Protein AF-A0A4R8B4R1-F1 (afdb_monomer_lite)

Sequence (52 aa):
MKKLVIFLSLFFLVLGGSINAQKGHYKSGKGSSHKGGKYKNASTNNHYKKRK

Secondary structure (DSSP, 8-state):
-HHHHHHHHHHHHHH---------S-S-------TT-----TTTTT------

pLDDT: mean 70.14, std 10.9, range [55.12, 91.12]

Radius of gyration: 26.12 Å; chains: 1; bounding box: 63×18×55 Å

Foldseek 3Di:
DVVVVVVVVVVVVVVPPDPPPPDDVDDDDPPPPPPDPPDQPPVCRPDDDDDD

Structure (mmCIF, N/CA/C/O backbone):
data_AF-A0A4R8B4R1-F1
#
_entry.id   AF-A0A4R8B4R1-F1
#
loop_
_atom_site.group_PDB
_atom_site.id
_atom_site.type_symbol
_atom_site.label_atom_id
_atom_site.label_alt_id
_atom_site.label_comp_id
_atom_site.label_asym_id
_atom_site.label_entity_id
_atom_site.label_seq_id
_atom_site.pdbx_PDB_ins_code
_atom_site.Cartn_x
_atom_site.Cartn_y
_atom_site.Cartn_z
_atom_site.occupancy
_atom_site.B_iso_or_equiv
_atom_site.auth_seq_id
_atom_site.auth_comp_id
_atom_site.auth_asym_id
_atom_site.auth_atom_id
_atom_site.pdbx_PDB_model_num
ATOM 1 N N . MET A 1 1 ? -27.504 -9.807 29.352 1.00 60.62 1 MET A N 1
ATOM 2 C CA . MET A 1 1 ? -26.053 -9.789 29.051 1.00 60.62 1 MET A CA 1
ATOM 3 C C . MET A 1 1 ? -25.711 -10.403 27.693 1.00 60.62 1 MET A C 1
ATOM 5 O O . MET A 1 1 ? -25.225 -9.676 26.844 1.00 60.62 1 MET A O 1
ATOM 9 N N . LYS A 1 2 ? -26.020 -11.685 27.426 1.00 73.81 2 LYS A N 1
ATOM 10 C CA . LYS A 1 2 ? -25.629 -12.377 26.171 1.00 73.81 2 LYS A CA 1
ATOM 11 C C . LYS A 1 2 ? -26.091 -11.676 24.880 1.00 73.81 2 LYS A C 1
ATOM 13 O O . LYS A 1 2 ? -25.310 -11.522 23.956 1.00 73.81 2 LYS A O 1
ATOM 18 N N . LYS A 1 3 ? -27.334 -11.179 24.851 1.00 82.19 3 LYS A N 1
ATOM 19 C CA . LYS A 1 3 ? -27.887 -10.431 23.703 1.00 82.19 3 LYS A CA 1
ATOM 20 C C . LYS A 1 3 ? -27.131 -9.124 23.431 1.00 82.19 3 LYS A C 1
ATOM 22 O O . LYS A 1 3 ? -26.910 -8.773 22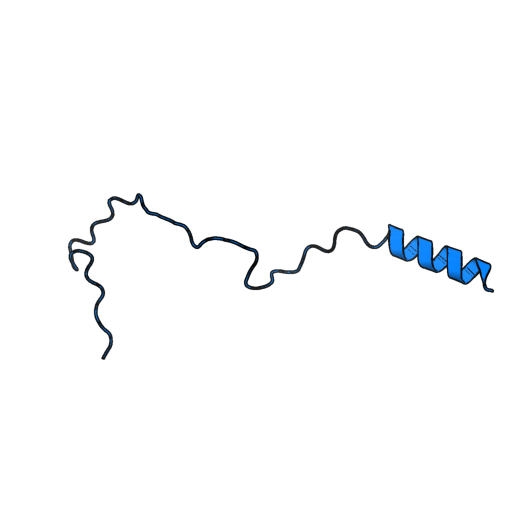.285 1.00 82.19 3 LYS A O 1
ATOM 27 N N . LEU A 1 4 ? -26.692 -8.444 24.490 1.00 88.88 4 LEU A N 1
ATOM 28 C CA . LEU A 1 4 ? -25.969 -7.173 24.405 1.00 88.88 4 LEU A CA 1
ATOM 29 C C . LEU A 1 4 ? -24.561 -7.384 23.828 1.00 88.88 4 LEU A C 1
ATOM 31 O O . LEU A 1 4 ? -24.125 -6.617 22.981 1.00 88.88 4 LEU A O 1
ATOM 35 N N . VAL A 1 5 ? -23.904 -8.488 24.199 1.00 89.56 5 VAL A N 1
ATOM 36 C CA . VAL A 1 5 ? -22.613 -8.900 23.622 1.00 89.56 5 VAL A CA 1
ATOM 37 C C . VAL A 1 5 ? -22.735 -9.184 22.122 1.00 89.56 5 VAL A C 1
ATOM 39 O O . VAL A 1 5 ? -21.863 -8.782 21.362 1.00 89.56 5 VAL A O 1
ATOM 42 N N . ILE A 1 6 ? -23.832 -9.818 21.689 1.00 91.06 6 ILE A N 1
ATOM 43 C CA . ILE A 1 6 ? -24.091 -10.111 20.269 1.00 91.06 6 ILE A CA 1
ATOM 44 C C . ILE A 1 6 ? -24.324 -8.824 19.468 1.00 91.06 6 ILE A C 1
ATOM 46 O O . ILE A 1 6 ? -23.789 -8.673 18.374 1.00 91.06 6 ILE A O 1
ATOM 50 N N . PHE A 1 7 ? -25.096 -7.877 20.005 1.00 91.12 7 PHE A N 1
ATOM 51 C CA . PHE A 1 7 ? -25.304 -6.594 19.328 1.00 91.12 7 PHE A CA 1
ATOM 52 C C . PHE A 1 7 ? -24.019 -5.770 19.251 1.00 91.12 7 PHE A C 1
ATOM 54 O O . PHE A 1 7 ? -23.731 -5.179 18.213 1.00 91.12 7 PHE A O 1
ATOM 61 N N . LEU A 1 8 ? -23.222 -5.774 20.319 1.00 90.06 8 LEU A N 1
ATOM 62 C CA . LEU A 1 8 ? -21.957 -5.054 20.355 1.00 90.06 8 LEU A CA 1
ATOM 63 C C . LEU A 1 8 ? -20.936 -5.654 19.378 1.00 90.06 8 LEU A C 1
ATOM 65 O O . LEU A 1 8 ? -20.251 -4.907 18.683 1.00 90.06 8 LEU A O 1
ATOM 69 N N . SER A 1 9 ? -20.860 -6.983 19.266 1.00 86.50 9 SER A N 1
ATOM 70 C CA . SER A 1 9 ? -19.950 -7.632 18.317 1.00 86.50 9 SER A CA 1
ATOM 71 C C . SER A 1 9 ? -20.351 -7.380 16.863 1.00 86.50 9 SER A C 1
ATOM 73 O O . SER A 1 9 ? -19.481 -7.069 16.052 1.00 86.50 9 SER A O 1
ATOM 75 N N . LEU A 1 10 ? -21.649 -7.434 16.536 1.00 88.31 10 LEU A N 1
ATOM 76 C CA . LEU A 1 10 ? -22.136 -7.093 15.193 1.00 88.31 10 LEU A CA 1
ATOM 77 C C . LEU A 1 10 ? -21.817 -5.641 14.827 1.00 88.31 10 LEU A C 1
ATOM 79 O O . LEU A 1 10 ? -21.403 -5.366 13.702 1.00 88.31 10 LEU A O 1
ATOM 83 N N . PHE A 1 11 ? -21.975 -4.722 15.779 1.00 87.44 11 PHE A N 1
ATOM 84 C CA . PHE A 1 11 ? -21.698 -3.305 15.573 1.00 87.44 11 PHE A CA 1
ATOM 85 C C . PHE A 1 11 ? -20.228 -3.050 15.202 1.00 87.44 11 PHE A C 1
ATOM 87 O O . PHE A 1 11 ? -19.954 -2.363 14.220 1.00 87.44 11 PHE A O 1
ATOM 94 N N . PHE A 1 12 ? -19.276 -3.669 15.908 1.00 84.00 12 PHE A N 1
ATOM 95 C CA . PHE A 1 12 ? -17.850 -3.541 15.579 1.00 84.00 12 PHE A CA 1
ATOM 96 C C . PHE A 1 12 ? -17.463 -4.204 14.252 1.00 84.00 12 PHE A C 1
ATOM 98 O O . PHE A 1 12 ? -16.541 -3.737 13.587 1.00 84.00 12 PHE A O 1
ATOM 105 N N . LEU A 1 13 ? -18.172 -5.257 13.840 1.00 82.50 13 LEU A N 1
ATOM 106 C CA . LEU A 1 13 ? -17.909 -5.959 12.581 1.00 82.50 13 LEU A CA 1
ATOM 107 C C . LEU A 1 13 ? -18.352 -5.132 11.365 1.00 82.50 13 LEU A C 1
ATOM 109 O O . LEU A 1 13 ? -17.652 -5.102 10.358 1.00 82.50 13 LEU A O 1
ATOM 113 N N . VAL A 1 14 ? -19.466 -4.401 11.485 1.00 81.94 14 VAL A N 1
ATOM 114 C CA . VAL A 1 14 ? -19.931 -3.450 10.458 1.00 81.94 14 VAL A CA 1
ATOM 115 C C . VAL A 1 14 ? -19.048 -2.196 10.412 1.00 81.94 14 VAL A C 1
ATOM 117 O O . VAL A 1 14 ? -18.802 -1.655 9.337 1.00 81.94 14 VAL A O 1
ATOM 120 N N . LEU A 1 15 ? -18.530 -1.751 11.562 1.00 80.12 15 LEU A N 1
ATOM 121 C CA . LEU A 1 15 ? -17.595 -0.622 11.646 1.00 80.12 15 LEU A CA 1
ATOM 122 C C . LEU A 1 15 ? -16.167 -0.959 11.196 1.00 80.12 15 LEU A C 1
ATOM 124 O O . LEU A 1 15 ? -15.392 -0.046 10.908 1.00 80.12 15 LEU A O 1
ATOM 128 N N . GLY A 1 16 ? -15.814 -2.245 11.118 1.00 70.12 16 GLY A N 1
ATOM 129 C CA . GLY A 1 16 ? -14.556 -2.753 10.571 1.00 70.12 16 GLY A CA 1
ATOM 130 C C . GLY A 1 16 ? -14.481 -2.590 9.052 1.00 70.12 16 GLY A C 1
ATOM 131 O O . GLY A 1 16 ? -14.385 -3.570 8.318 1.00 70.12 16 GLY A O 1
ATOM 132 N N . GLY A 1 17 ? -14.560 -1.346 8.577 1.00 71.56 17 GLY A N 1
ATOM 133 C CA . GLY A 1 17 ? -14.387 -0.976 7.179 1.00 71.56 17 GLY A CA 1
ATOM 134 C C . GLY A 1 17 ? -13.014 -1.372 6.629 1.00 71.56 17 GLY A C 1
ATOM 135 O O . GLY A 1 17 ? -12.098 -1.734 7.367 1.00 71.56 17 GLY A O 1
ATOM 136 N N . SER A 1 18 ? -12.891 -1.301 5.301 1.00 66.56 18 SER A N 1
ATOM 137 C CA . SER A 1 18 ? -11.744 -1.744 4.500 1.00 66.56 18 SER A CA 1
ATOM 138 C C . SER A 1 18 ? -10.393 -1.453 5.160 1.00 66.56 18 SER A C 1
ATOM 140 O O . SER A 1 18 ? -9.883 -0.332 5.106 1.00 66.56 18 SER A O 1
ATOM 142 N N . ILE A 1 19 ? -9.797 -2.498 5.742 1.00 67.12 19 ILE A N 1
ATOM 143 C CA . ILE A 1 19 ? -8.418 -2.491 6.222 1.00 67.12 19 ILE A CA 1
ATOM 144 C C . ILE A 1 19 ? -7.528 -2.381 4.984 1.00 67.12 19 ILE A C 1
ATOM 146 O O . ILE A 1 19 ? -7.176 -3.368 4.331 1.00 67.12 19 ILE A O 1
ATOM 150 N N . ASN A 1 20 ? -7.178 -1.149 4.625 1.00 65.00 20 ASN A N 1
ATOM 151 C CA . ASN A 1 20 ? -6.140 -0.889 3.647 1.00 65.00 20 ASN A CA 1
ATOM 152 C C . ASN A 1 20 ? -4.828 -1.340 4.276 1.00 65.00 20 ASN A C 1
ATOM 154 O O . ASN A 1 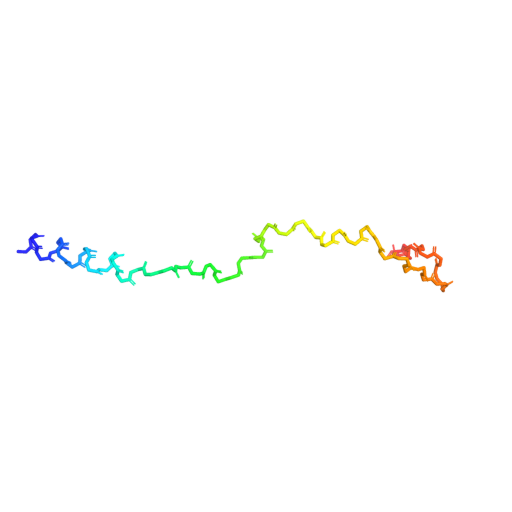20 ? -4.273 -0.634 5.113 1.00 65.00 20 ASN A O 1
ATOM 158 N N . ALA A 1 21 ? -4.369 -2.542 3.906 1.00 64.06 21 ALA A N 1
ATOM 159 C CA . ALA A 1 21 ? -3.073 -3.067 4.314 1.00 64.06 21 ALA A CA 1
ATOM 160 C C . ALA A 1 21 ? -2.030 -1.949 4.187 1.00 64.06 21 ALA A C 1
ATOM 162 O O . ALA A 1 21 ? -1.737 -1.490 3.079 1.00 64.06 21 ALA A O 1
ATOM 163 N N . GLN A 1 22 ? -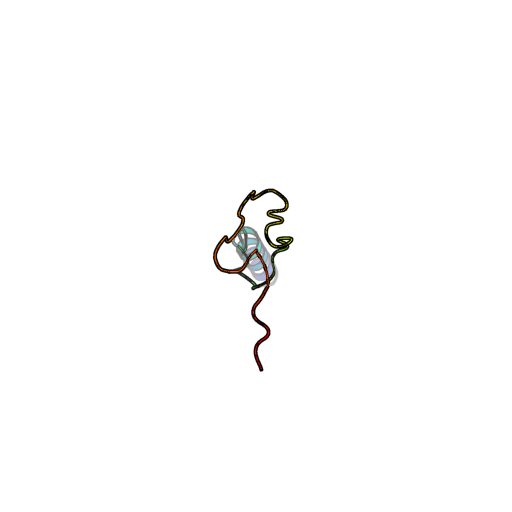1.537 -1.481 5.331 1.00 61.75 22 GLN A N 1
ATOM 164 C CA . GLN A 1 22 ? -0.622 -0.358 5.461 1.00 61.75 22 GLN A CA 1
ATOM 165 C C . GLN A 1 22 ? 0.730 -0.804 4.890 1.00 61.75 22 GLN A C 1
ATOM 167 O O . GLN A 1 22 ? 1.575 -1.304 5.615 1.00 61.75 22 GLN A O 1
ATOM 172 N N . LYS A 1 23 ? 0.855 -0.766 3.553 1.00 58.97 23 LYS A N 1
ATOM 173 C CA . LYS A 1 23 ? 2.022 -1.150 2.736 1.00 58.97 23 LYS A CA 1
ATOM 174 C C . LYS A 1 23 ? 2.908 -2.243 3.363 1.00 58.97 23 LYS A C 1
ATOM 176 O O . LYS A 1 23 ? 3.954 -1.967 3.937 1.00 58.97 23 LYS A O 1
ATOM 181 N N . GLY A 1 24 ? 2.551 -3.506 3.140 1.00 55.78 24 GLY A N 1
ATOM 182 C CA . GLY A 1 24 ? 3.550 -4.576 3.153 1.00 55.78 24 GLY A CA 1
ATOM 183 C C . GLY A 1 24 ? 4.473 -4.429 1.938 1.00 55.78 24 GLY A C 1
ATOM 184 O O . GLY A 1 24 ? 3.996 -4.118 0.847 1.00 55.78 24 GLY A O 1
ATOM 185 N N . HIS A 1 25 ? 5.777 -4.664 2.114 1.00 57.97 25 HIS A N 1
ATOM 186 C CA . HIS A 1 25 ? 6.844 -4.521 1.100 1.00 57.97 25 HIS A CA 1
ATOM 187 C C . HIS A 1 25 ? 6.592 -5.308 -0.209 1.00 57.97 25 HIS A C 1
ATOM 189 O O . HIS A 1 25 ? 7.252 -5.079 -1.216 1.00 57.97 25 HIS A O 1
ATOM 195 N N . TYR A 1 26 ? 5.604 -6.204 -0.225 1.00 63.34 26 TYR A N 1
ATOM 196 C CA . TYR A 1 26 ? 5.284 -7.071 -1.349 1.00 63.34 26 TYR A CA 1
ATOM 197 C C . TYR A 1 26 ? 3.769 -7.168 -1.555 1.00 63.34 26 TYR A C 1
ATOM 199 O O . TYR A 1 26 ? 3.116 -8.077 -1.052 1.00 63.34 26 TYR A O 1
ATOM 207 N N . LYS A 1 27 ? 3.192 -6.253 -2.339 1.00 55.81 27 LYS A N 1
ATOM 208 C CA . LYS A 1 27 ? 1.861 -6.442 -2.942 1.00 55.81 27 LYS A CA 1
ATOM 209 C C . LYS A 1 27 ? 2.028 -6.532 -4.464 1.00 55.81 27 LYS A C 1
ATOM 211 O O . LYS A 1 27 ? 1.740 -5.600 -5.200 1.00 55.81 27 LYS A O 1
ATOM 216 N N . SER A 1 28 ? 2.630 -7.640 -4.905 1.00 63.50 28 SER A N 1
ATOM 217 C CA . SER A 1 28 ? 2.462 -8.219 -6.252 1.00 63.50 28 SER A CA 1
ATOM 218 C C . SER A 1 28 ? 2.743 -7.354 -7.498 1.00 63.50 28 SER A C 1
ATOM 220 O O . SER A 1 28 ? 2.152 -7.577 -8.553 1.00 63.50 28 SER A O 1
ATOM 222 N N . GLY A 1 29 ? 3.719 -6.447 -7.458 1.00 55.12 29 GLY A N 1
ATOM 223 C CA . GLY A 1 29 ? 4.315 -5.924 -8.690 1.00 55.12 29 GLY A CA 1
ATOM 224 C C . GLY A 1 29 ? 5.382 -6.880 -9.229 1.00 55.12 29 GLY A C 1
ATOM 225 O O . GLY A 1 29 ? 6.424 -7.036 -8.596 1.00 55.12 29 GLY A O 1
ATOM 226 N N . LYS A 1 30 ? 5.188 -7.475 -10.417 1.00 61.16 30 LYS A N 1
ATOM 227 C CA . LYS A 1 30 ? 6.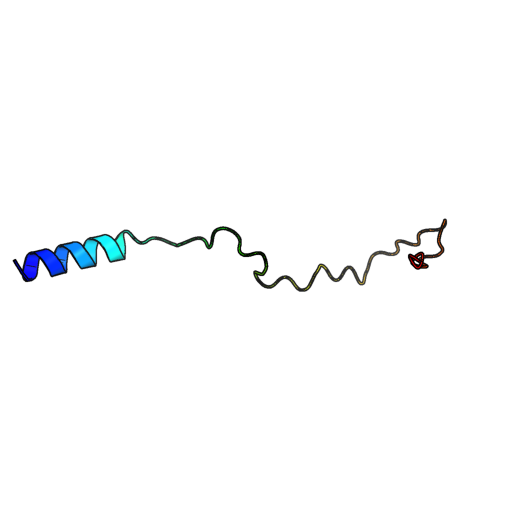338 -7.878 -11.250 1.00 61.16 30 LYS A CA 1
ATOM 228 C C . LYS A 1 30 ? 7.107 -6.585 -11.505 1.00 61.16 30 LYS A C 1
ATOM 230 O O . LYS A 1 30 ? 6.566 -5.710 -12.180 1.00 61.16 30 LYS A O 1
ATOM 235 N N . GLY A 1 31 ? 8.282 -6.434 -10.881 1.00 60.34 31 GLY A N 1
ATOM 236 C CA . GLY A 1 31 ? 9.127 -5.241 -10.994 1.00 60.34 31 GLY A CA 1
ATOM 237 C C . GLY A 1 31 ? 9.112 -4.740 -12.431 1.00 60.34 31 GLY A C 1
ATOM 238 O O . GLY A 1 31 ? 9.206 -5.563 -13.341 1.00 60.34 31 GLY A O 1
ATOM 239 N N . SER A 1 32 ? 8.851 -3.441 -12.614 1.00 58.50 32 SER A N 1
ATOM 240 C CA . SER A 1 32 ? 8.482 -2.863 -13.906 1.00 58.50 32 SER A CA 1
ATOM 241 C C . SER A 1 32 ? 9.335 -3.456 -15.023 1.00 58.50 32 SER A C 1
ATOM 243 O O . SER A 1 32 ? 10.536 -3.215 -15.139 1.00 58.50 32 SER A O 1
ATOM 245 N N . SER A 1 33 ? 8.693 -4.297 -15.834 1.00 59.03 33 SER A N 1
ATOM 246 C CA . SER A 1 33 ? 9.278 -4.862 -17.036 1.00 59.03 33 SER A CA 1
ATOM 247 C C . SER A 1 33 ? 9.350 -3.742 -18.061 1.00 59.03 33 SER A C 1
ATOM 249 O O . SER A 1 33 ? 8.609 -3.737 -19.041 1.00 59.03 33 SER A O 1
ATOM 251 N N . HIS A 1 34 ? 10.276 -2.804 -17.881 1.00 56.91 34 HIS A N 1
ATOM 252 C CA . HIS A 1 34 ? 10.769 -2.008 -18.994 1.00 56.91 34 HIS A CA 1
ATOM 253 C C . HIS A 1 34 ? 11.663 -2.895 -19.880 1.00 56.91 34 HIS A C 1
ATOM 255 O O . HIS A 1 34 ? 12.824 -2.598 -20.139 1.00 56.91 34 HIS A O 1
ATOM 261 N N . LYS A 1 35 ? 11.090 -3.987 -20.405 1.00 60.19 35 LYS A N 1
ATOM 262 C CA . LYS A 1 35 ? 11.418 -4.471 -21.745 1.00 60.19 35 LYS A CA 1
ATOM 263 C C . LYS A 1 35 ? 10.802 -3.459 -22.709 1.00 60.19 35 LYS A C 1
ATOM 265 O O . LYS A 1 35 ? 9.660 -3.615 -23.116 1.00 60.19 35 LYS A O 1
ATOM 270 N N . GLY A 1 36 ? 11.516 -2.378 -23.006 1.00 61.72 36 GLY A N 1
ATOM 271 C CA . GLY A 1 36 ? 11.018 -1.402 -23.981 1.00 61.72 36 GLY A CA 1
ATOM 272 C C . GLY A 1 36 ? 11.710 -0.048 -23.996 1.00 61.72 36 GLY A C 1
ATOM 273 O O . GLY A 1 36 ? 11.542 0.700 -24.952 1.00 61.72 36 GLY A O 1
ATOM 274 N N . GLY A 1 37 ? 12.532 0.277 -22.997 1.00 57.28 37 GLY A N 1
ATOM 275 C CA . GLY A 1 37 ? 13.391 1.447 -23.112 1.00 57.28 37 GLY A CA 1
ATOM 276 C C . GLY A 1 37 ? 14.513 1.166 -24.107 1.00 57.28 37 GLY A C 1
ATOM 277 O O . GLY A 1 37 ? 15.407 0.380 -23.798 1.00 57.28 37 GLY A O 1
ATOM 278 N N . LYS A 1 38 ? 14.537 1.858 -25.255 1.00 60.34 38 LYS A N 1
ATOM 279 C CA . LYS A 1 38 ? 15.756 2.033 -26.073 1.00 60.34 38 LYS A CA 1
ATOM 280 C C . LYS A 1 38 ? 16.777 2.920 -25.340 1.00 60.34 38 LYS A C 1
ATOM 282 O O . LYS A 1 38 ? 17.36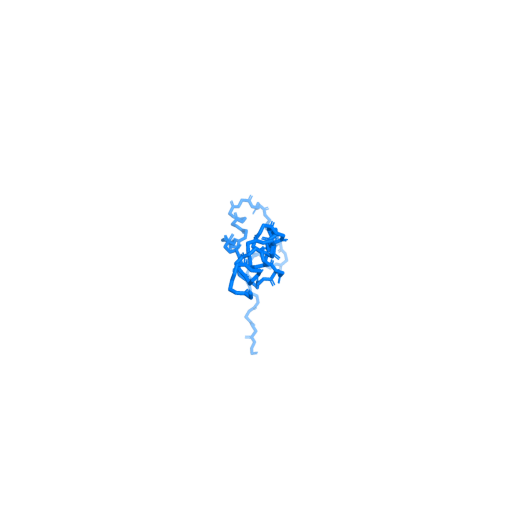3 3.824 -25.925 1.00 60.34 38 LYS A O 1
ATOM 287 N N . TYR A 1 39 ? 16.968 2.709 -24.042 1.00 67.94 39 TYR A N 1
ATOM 288 C CA . TYR A 1 39 ? 17.988 3.415 -23.297 1.00 67.94 39 TYR A CA 1
ATOM 289 C C . TYR A 1 39 ? 19.294 2.642 -23.443 1.00 67.94 39 TYR A C 1
ATOM 291 O O . TYR A 1 39 ? 19.514 1.599 -22.824 1.00 67.94 39 TYR A O 1
ATOM 299 N N . LYS A 1 40 ? 20.143 3.139 -24.340 1.00 64.69 40 LYS A N 1
ATOM 300 C CA . LYS A 1 40 ? 21.532 2.716 -24.457 1.00 64.69 40 LYS A CA 1
ATOM 301 C C . LYS A 1 40 ? 22.368 3.714 -23.672 1.00 64.69 40 LYS A C 1
ATOM 303 O O . LYS A 1 40 ? 22.533 4.854 -24.096 1.00 64.69 40 LYS A O 1
ATOM 308 N N . ASN A 1 41 ? 22.892 3.294 -22.528 1.00 64.88 41 ASN A N 1
ATOM 309 C CA . ASN A 1 41 ? 23.912 4.057 -21.833 1.00 64.88 41 ASN A CA 1
ATOM 310 C C . ASN A 1 41 ? 25.187 4.022 -22.689 1.00 64.88 41 ASN A C 1
ATOM 312 O O . ASN A 1 41 ? 25.903 3.023 -22.684 1.00 64.88 41 ASN A O 1
ATOM 316 N N . ALA A 1 42 ? 25.459 5.090 -23.444 1.00 72.12 42 ALA A N 1
ATOM 317 C CA . ALA A 1 42 ? 26.631 5.174 -24.318 1.00 72.12 42 ALA A CA 1
ATOM 318 C C . ALA A 1 42 ? 27.957 5.092 -23.541 1.00 72.12 42 ALA A C 1
ATOM 320 O O . ALA A 1 42 ? 28.936 4.574 -24.067 1.00 72.12 42 ALA A O 1
ATOM 321 N N . SER A 1 43 ? 27.979 5.535 -22.279 1.00 72.50 43 SER A N 1
ATOM 322 C CA . SER A 1 43 ? 29.197 5.544 -21.457 1.00 72.50 43 SER A CA 1
ATOM 323 C C . SER A 1 43 ? 29.617 4.153 -20.972 1.00 72.50 43 SER A C 1
ATOM 325 O O . SER A 1 43 ? 30.801 3.907 -20.765 1.00 72.50 43 SER A O 1
ATOM 327 N N . THR A 1 44 ? 28.664 3.231 -20.798 1.00 73.75 44 THR A N 1
ATOM 328 C CA . THR A 1 44 ? 28.941 1.857 -20.338 1.00 73.75 44 THR A CA 1
ATOM 329 C C . THR A 1 44 ? 28.545 0.789 -21.348 1.00 73.75 44 THR A C 1
ATOM 331 O O . THR A 1 44 ? 28.710 -0.396 -21.075 1.00 73.75 44 THR A O 1
ATOM 334 N N . ASN A 1 45 ? 27.995 1.185 -22.497 1.00 73.88 45 ASN A N 1
ATOM 335 C CA . ASN A 1 45 ? 27.390 0.307 -23.498 1.00 73.88 45 ASN A CA 1
ATOM 336 C C . ASN A 1 45 ? 26.403 -0.712 -22.892 1.00 73.88 45 ASN A C 1
ATOM 338 O O . ASN A 1 45 ? 26.330 -1.855 -23.329 1.00 73.88 45 ASN A O 1
ATOM 342 N N . ASN A 1 46 ? 25.662 -0.307 -21.855 1.00 66.69 46 ASN A N 1
ATOM 343 C CA . ASN A 1 46 ? 24.778 -1.171 -21.058 1.00 66.69 46 ASN A CA 1
ATOM 344 C C . ASN A 1 46 ? 25.477 -2.322 -20.307 1.00 66.69 46 ASN A C 1
ATOM 346 O O . ASN A 1 46 ? 24.813 -3.253 -19.854 1.00 66.69 46 ASN A O 1
ATOM 350 N N . HIS A 1 47 ? 26.795 -2.267 -20.115 1.00 78.00 47 HIS A N 1
ATOM 351 C CA . HIS A 1 47 ? 27.499 -3.239 -19.287 1.00 78.00 47 HIS A CA 1
ATOM 352 C C . HIS A 1 47 ? 27.408 -2.823 -17.815 1.00 78.00 47 HIS A C 1
ATOM 354 O O . HIS A 1 47 ? 27.762 -1.703 -17.432 1.00 78.00 47 HIS A O 1
ATOM 360 N N . TYR A 1 48 ? 26.944 -3.740 -16.967 1.00 69.81 48 TYR A N 1
ATOM 361 C CA . TYR A 1 48 ? 26.979 -3.551 -15.521 1.00 69.81 48 TYR A CA 1
ATOM 362 C C . TYR A 1 48 ? 28.433 -3.606 -15.038 1.00 69.81 48 TYR A C 1
ATOM 364 O O . TYR A 1 48 ? 29.146 -4.579 -15.293 1.00 69.81 48 TYR A O 1
ATOM 372 N N . LYS A 1 49 ? 28.883 -2.570 -14.317 1.00 67.94 49 LYS A N 1
ATOM 373 C CA . LYS A 1 49 ? 30.172 -2.618 -13.615 1.00 67.94 49 LYS A CA 1
ATOM 374 C C . LYS A 1 49 ? 30.084 -3.699 -12.539 1.00 67.94 49 LYS A C 1
ATOM 376 O O . LYS A 1 49 ? 29.296 -3.572 -11.603 1.00 67.94 49 LYS A O 1
ATOM 381 N N . LYS A 1 50 ? 30.890 -4.755 -12.668 1.00 70.25 50 LYS A N 1
ATOM 382 C CA . LYS A 1 50 ? 31.053 -5.749 -11.603 1.00 70.25 50 LYS A CA 1
ATOM 383 C C . LYS A 1 50 ? 31.695 -5.052 -10.402 1.00 70.25 50 LYS A C 1
ATOM 385 O O . LYS A 1 50 ? 32.759 -4.449 -10.541 1.00 70.25 50 LYS A O 1
ATOM 390 N N . ARG A 1 51 ? 31.024 -5.086 -9.251 1.00 72.25 51 ARG A N 1
ATOM 391 C CA . ARG A 1 51 ? 31.622 -4.674 -7.976 1.00 72.25 51 ARG A CA 1
ATOM 392 C C . ARG A 1 51 ? 32.602 -5.774 -7.539 1.00 72.25 51 ARG A C 1
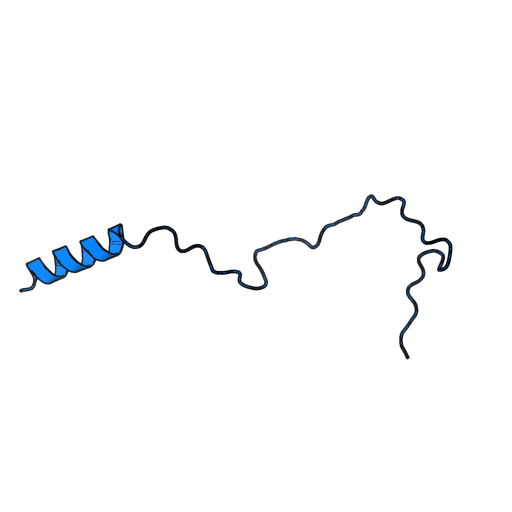ATOM 394 O O . ARG A 1 51 ? 32.277 -6.946 -7.718 1.00 72.25 51 ARG A O 1
ATOM 401 N N . LYS A 1 52 ? 33.798 -5.380 -7.087 1.00 62.38 52 LYS A N 1
ATOM 402 C CA . LYS A 1 52 ? 34.798 -6.272 -6.476 1.00 62.38 52 LYS A CA 1
ATOM 403 C C . LYS A 1 52 ? 34.450 -6.517 -5.017 1.00 62.38 52 LYS A C 1
ATOM 405 O O . LYS A 1 52 ? 33.886 -5.575 -4.415 1.00 62.38 52 LYS A O 1
#